Protein AF-A0A5E8B266-F1 (afdb_monomer_lite)

pLDDT: mean 91.23, std 10.23, range [39.59, 97.75]

InterPro domains:
  IPR009072 Histone-fold [G3DSA:1.10.20.10] (1-88)
  IPR009072 Histone-fold [SSF47113] (25-80)
  IPR029003 CENP-S/Mhf1 [PF15630] (6-82)

Structure (mmCIF, N/CA/C/O backbone):
data_AF-A0A5E8B266-F1
#
_entry.id   AF-A0A5E8B266-F1
#
loop_
_atom_site.group_PDB
_atom_site.id
_atom_site.type_symbol
_atom_site.label_atom_id
_atom_site.label_alt_id
_atom_site.label_comp_id
_atom_site.label_asym_id
_atom_site.label_entity_id
_atom_site.label_seq_id
_atom_site.pdbx_PDB_ins_code
_atom_site.Cartn_x
_atom_site.Cartn_y
_atom_site.Cartn_z
_atom_site.occupancy
_atom_site.B_iso_or_equiv
_atom_site.auth_seq_id
_atom_site.auth_comp_id
_atom_site.auth_asym_id
_atom_site.auth_atom_id
_atom_site.pdbx_PDB_model_num
ATOM 1 N N . MET A 1 1 ? 15.523 6.063 11.936 1.00 58.78 1 MET A N 1
ATOM 2 C CA . MET A 1 1 ? 16.342 6.102 10.702 1.00 58.78 1 MET A CA 1
ATOM 3 C C . MET A 1 1 ? 16.581 4.714 10.086 1.00 58.78 1 MET A C 1
ATOM 5 O O . MET A 1 1 ? 16.323 4.561 8.902 1.00 58.78 1 MET A O 1
ATOM 9 N N . ASN A 1 2 ? 16.999 3.685 10.842 1.00 80.69 2 ASN A N 1
ATOM 10 C CA . ASN A 1 2 ? 17.201 2.329 10.282 1.00 80.69 2 ASN A CA 1
ATOM 11 C C . ASN A 1 2 ? 15.893 1.602 9.916 1.00 80.69 2 ASN A C 1
ATOM 13 O O . ASN A 1 2 ? 15.837 0.897 8.914 1.00 80.69 2 ASN A O 1
ATOM 17 N N . GLU A 1 3 ? 14.834 1.794 10.702 1.00 89.12 3 GLU A N 1
ATOM 18 C CA . GLU A 1 3 ? 13.549 1.120 10.486 1.00 89.12 3 GLU A CA 1
ATOM 19 C C . GLU A 1 3 ? 12.785 1.648 9.270 1.00 89.12 3 GLU A C 1
ATOM 21 O O . GLU A 1 3 ? 12.338 0.862 8.444 1.00 89.12 3 GLU A O 1
ATOM 26 N N . GLU A 1 4 ? 12.723 2.967 9.094 1.00 88.56 4 GLU A N 1
ATOM 27 C CA . GLU A 1 4 ? 12.117 3.585 7.910 1.00 88.56 4 GLU A CA 1
ATOM 28 C C . GLU A 1 4 ? 12.797 3.114 6.618 1.00 88.56 4 GLU A C 1
ATOM 30 O O . GLU A 1 4 ? 12.126 2.716 5.670 1.00 88.56 4 GLU A O 1
ATOM 35 N N . ARG A 1 5 ? 14.137 3.075 6.597 1.00 91.06 5 ARG A N 1
ATOM 36 C CA . ARG A 1 5 ? 14.899 2.539 5.459 1.00 91.06 5 ARG A CA 1
ATOM 37 C C . ARG A 1 5 ? 14.584 1.066 5.202 1.00 91.06 5 ARG A C 1
ATOM 39 O O . ARG A 1 5 ? 14.477 0.669 4.046 1.00 91.06 5 ARG A O 1
ATOM 46 N N . ARG A 1 6 ? 14.414 0.265 6.261 1.00 94.81 6 ARG A N 1
ATOM 47 C CA . ARG A 1 6 ? 14.037 -1.153 6.159 1.00 94.81 6 ARG A CA 1
ATOM 48 C C . ARG A 1 6 ? 12.641 -1.317 5.551 1.00 94.81 6 ARG A C 1
ATOM 50 O O . ARG A 1 6 ? 12.477 -2.124 4.643 1.00 94.81 6 ARG A O 1
ATOM 57 N N . LEU A 1 7 ? 11.663 -0.537 6.015 1.00 94.19 7 LEU A N 1
ATOM 58 C CA . LEU A 1 7 ? 10.292 -0.553 5.494 1.00 94.19 7 LEU A CA 1
ATOM 59 C C . LEU A 1 7 ? 10.242 -0.103 4.031 1.00 94.19 7 LEU A C 1
ATOM 61 O O . LEU A 1 7 ? 9.641 -0.788 3.209 1.00 94.19 7 LEU A O 1
ATOM 65 N N . LYS A 1 8 ? 10.939 0.987 3.686 1.00 93.31 8 LYS A N 1
ATOM 66 C CA . LYS A 1 8 ? 11.054 1.467 2.301 1.00 93.31 8 LYS A CA 1
ATOM 67 C C . LYS A 1 8 ? 11.700 0.426 1.384 1.00 93.31 8 LYS A C 1
ATOM 69 O O . LYS A 1 8 ? 11.198 0.197 0.292 1.00 93.31 8 LYS A O 1
ATOM 74 N N . GLY A 1 9 ? 12.760 -0.249 1.836 1.00 94.81 9 GLY A N 1
ATOM 75 C CA . GLY A 1 9 ? 13.404 -1.323 1.073 1.00 94.81 9 GLY A CA 1
ATOM 76 C C . GLY A 1 9 ? 12.493 -2.535 0.842 1.00 94.81 9 GLY A C 1
ATOM 77 O O . GLY A 1 9 ? 12.428 -3.047 -0.273 1.00 94.81 9 GLY A O 1
ATOM 78 N N . ALA A 1 10 ? 11.750 -2.966 1.866 1.00 96.00 10 ALA A N 1
ATOM 79 C CA . ALA A 1 10 ? 10.782 -4.060 1.741 1.00 96.00 10 ALA A CA 1
ATOM 80 C C . ALA A 1 10 ? 9.614 -3.700 0.807 1.00 96.00 10 ALA A C 1
ATOM 82 O O . ALA A 1 10 ? 9.174 -4.524 0.002 1.00 96.00 10 ALA A O 1
ATOM 83 N N . LEU A 1 11 ? 9.138 -2.454 0.885 1.00 96.44 11 LEU A N 1
ATOM 84 C CA . LEU A 1 11 ? 8.093 -1.956 0.002 1.00 96.44 11 LEU A CA 1
ATOM 85 C C . LEU A 1 11 ? 8.577 -1.895 -1.447 1.00 96.44 11 LEU A C 1
ATOM 87 O O . LEU A 1 11 ? 7.907 -2.437 -2.316 1.00 96.44 11 LEU A O 1
ATOM 91 N N . TRP A 1 12 ? 9.754 -1.313 -1.695 1.00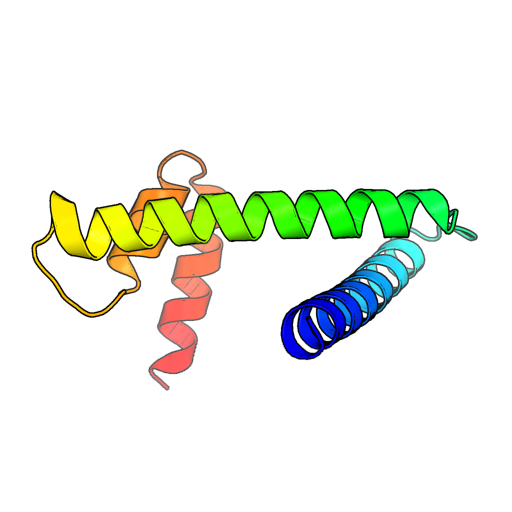 96.44 12 TRP A N 1
ATOM 92 C CA . TRP A 1 12 ? 10.367 -1.279 -3.023 1.00 96.44 12 TRP A CA 1
ATOM 93 C C . TRP A 1 12 ? 10.496 -2.683 -3.620 1.00 96.44 12 TRP A C 1
ATOM 95 O O . TRP A 1 12 ? 10.084 -2.904 -4.752 1.00 96.44 12 TRP A O 1
ATOM 105 N N . HIS A 1 13 ? 10.986 -3.655 -2.841 1.00 96.56 13 HIS A N 1
ATOM 106 C CA . HIS A 1 13 ? 11.081 -5.046 -3.288 1.00 96.56 13 HIS A CA 1
ATOM 107 C C . HIS A 1 13 ? 9.716 -5.605 -3.713 1.00 96.56 13 HIS A C 1
ATOM 109 O O . HIS A 1 13 ? 9.599 -6.207 -4.776 1.00 96.56 13 HIS A O 1
ATOM 115 N N . THR A 1 14 ? 8.675 -5.372 -2.911 1.00 97.69 14 THR A N 1
ATOM 116 C CA . THR A 1 14 ? 7.309 -5.825 -3.222 1.00 97.69 14 THR A CA 1
ATOM 117 C C . THR A 1 14 ? 6.768 -5.149 -4.484 1.00 97.69 14 THR A C 1
ATOM 119 O O . THR A 1 14 ? 6.180 -5.811 -5.335 1.00 97.69 14 THR A O 1
ATOM 122 N N . VAL A 1 15 ? 7.008 -3.844 -4.646 1.00 97.25 15 VAL A N 1
ATOM 123 C CA . VAL A 1 15 ? 6.626 -3.097 -5.852 1.00 97.25 15 VAL A CA 1
ATOM 124 C C . VAL A 1 15 ? 7.350 -3.652 -7.079 1.00 97.25 15 VAL A C 1
ATOM 126 O O . VAL A 1 15 ? 6.701 -3.875 -8.092 1.00 97.25 15 VAL A O 1
ATOM 129 N N . CYS A 1 16 ? 8.649 -3.952 -6.994 1.00 95.75 16 CYS A N 1
ATOM 130 C CA . CYS A 1 16 ? 9.396 -4.586 -8.085 1.00 95.75 16 CYS A CA 1
ATOM 131 C C . CYS A 1 16 ? 8.787 -5.925 -8.509 1.00 95.75 16 CYS A C 1
ATOM 133 O O . CYS A 1 16 ? 8.685 -6.183 -9.704 1.00 95.75 16 CYS A O 1
ATOM 135 N N . GLN A 1 17 ? 8.380 -6.763 -7.549 1.00 96.44 17 GLN A N 1
ATOM 136 C CA . GLN A 1 17 ? 7.741 -8.048 -7.848 1.00 96.44 17 GLN A CA 1
ATOM 137 C C . GLN A 1 17 ? 6.421 -7.849 -8.598 1.00 96.44 17 GLN A C 1
ATOM 139 O O . GLN A 1 17 ? 6.255 -8.407 -9.676 1.00 96.44 17 GLN A O 1
ATOM 144 N N . ILE A 1 18 ? 5.536 -6.989 -8.081 1.00 97.00 18 ILE A N 1
ATOM 145 C CA . ILE A 1 18 ? 4.242 -6.700 -8.719 1.00 97.00 18 ILE A CA 1
ATOM 146 C C . ILE A 1 18 ? 4.449 -6.108 -10.115 1.00 97.00 18 ILE A C 1
ATOM 148 O O . ILE A 1 18 ? 3.836 -6.558 -11.072 1.00 97.00 18 ILE A O 1
ATOM 152 N N . VAL A 1 19 ? 5.341 -5.124 -10.253 1.00 96.25 19 VAL A N 1
ATOM 153 C CA . VAL A 1 19 ? 5.638 -4.499 -11.547 1.00 96.25 19 VAL A CA 1
ATOM 154 C C . VAL A 1 19 ? 6.143 -5.534 -12.545 1.00 96.25 19 VAL A C 1
ATOM 156 O O . VAL A 1 19 ? 5.663 -5.550 -13.671 1.00 96.25 19 VAL A O 1
ATOM 159 N N . ASN A 1 20 ? 7.064 -6.411 -12.137 1.00 94.19 20 ASN A N 1
ATOM 160 C CA . ASN A 1 20 ? 7.584 -7.470 -12.994 1.00 94.19 20 ASN A CA 1
ATOM 161 C C . ASN A 1 20 ? 6.471 -8.429 -13.449 1.00 94.19 20 ASN A C 1
ATOM 163 O O . ASN A 1 20 ? 6.369 -8.720 -14.640 1.00 94.19 20 ASN A O 1
ATOM 167 N N . ASP A 1 21 ? 5.619 -8.878 -12.526 1.00 95.75 21 ASP A N 1
ATOM 168 C CA . ASP A 1 21 ? 4.510 -9.791 -12.823 1.00 95.75 21 ASP A CA 1
ATOM 169 C C . ASP A 1 21 ? 3.510 -9.163 -13.809 1.00 95.75 21 ASP A C 1
ATOM 171 O O . ASP A 1 21 ? 3.165 -9.783 -14.818 1.00 95.75 21 ASP A O 1
ATOM 175 N N . GLU A 1 22 ? 3.128 -7.903 -13.588 1.00 95.94 22 GLU A N 1
ATOM 176 C CA . GLU A 1 22 ? 2.223 -7.162 -14.474 1.00 95.94 22 GLU A CA 1
ATOM 177 C C . GLU A 1 22 ? 2.857 -6.880 -15.846 1.00 95.94 22 GLU A C 1
ATOM 179 O O . GLU A 1 22 ? 2.208 -7.050 -16.878 1.00 95.94 22 GLU A O 1
ATOM 184 N N . THR A 1 23 ? 4.141 -6.504 -15.908 1.00 94.94 23 THR A N 1
ATOM 185 C CA . THR A 1 23 ? 4.821 -6.297 -17.200 1.00 94.94 23 THR A CA 1
ATOM 186 C C . THR A 1 23 ? 4.941 -7.572 -18.009 1.00 94.94 23 THR A C 1
ATOM 188 O O . THR A 1 23 ? 4.787 -7.526 -19.228 1.00 94.94 23 THR A O 1
ATOM 191 N N . ASN A 1 24 ? 5.174 -8.706 -17.345 1.00 94.31 24 ASN A N 1
ATOM 192 C CA . ASN A 1 24 ? 5.234 -10.000 -18.009 1.00 94.31 24 ASN A CA 1
ATOM 193 C C . ASN A 1 24 ? 3.861 -10.380 -18.572 1.00 94.31 24 ASN A C 1
ATOM 195 O O . ASN A 1 24 ? 3.779 -10.831 -19.711 1.00 94.31 24 ASN A O 1
ATOM 199 N N . ALA A 1 25 ? 2.784 -10.149 -17.813 1.00 95.75 25 ALA A N 1
ATOM 200 C CA . ALA A 1 25 ? 1.418 -10.400 -18.268 1.00 95.75 25 ALA A CA 1
ATOM 201 C C . ALA A 1 25 ? 1.005 -9.510 -19.456 1.00 95.75 25 ALA A C 1
ATOM 203 O O . ALA A 1 25 ? 0.237 -9.944 -20.312 1.00 95.75 25 ALA A O 1
ATOM 204 N N . LEU A 1 26 ? 1.522 -8.279 -19.519 1.00 95.75 26 LEU A N 1
ATOM 205 C CA . LEU A 1 26 ? 1.262 -7.315 -20.593 1.00 95.75 26 LEU A CA 1
ATOM 206 C C . LEU A 1 26 ? 2.252 -7.407 -21.767 1.00 95.75 26 LEU A C 1
ATOM 208 O O . LEU A 1 26 ? 2.175 -6.584 -22.679 1.00 95.75 26 LEU A O 1
ATOM 212 N N . GLU A 1 27 ? 3.188 -8.362 -21.740 1.00 95.19 27 GLU A N 1
ATOM 213 C CA . GLU A 1 27 ? 4.259 -8.522 -22.736 1.00 95.19 27 GLU A CA 1
ATOM 214 C C . GLU A 1 27 ? 5.100 -7.242 -22.941 1.00 95.19 27 GLU A C 1
ATOM 216 O O . GLU A 1 27 ? 5.602 -6.961 -24.031 1.00 95.19 27 GLU A O 1
ATOM 221 N N . ILE A 1 28 ? 5.273 -6.448 -21.877 1.00 93.50 28 ILE A N 1
ATOM 222 C CA . ILE A 1 28 ? 6.094 -5.234 -21.888 1.00 93.50 28 ILE A CA 1
ATOM 223 C C . ILE A 1 28 ? 7.551 -5.639 -21.621 1.00 93.50 28 ILE A C 1
ATOM 225 O O . ILE A 1 28 ? 7.871 -6.071 -20.514 1.00 93.50 28 ILE A O 1
ATOM 229 N N . PRO A 1 29 ? 8.467 -5.477 -22.591 1.00 83.81 29 PRO A N 1
ATOM 230 C CA . PRO A 1 29 ? 9.800 -6.068 -22.507 1.00 83.81 29 PRO A CA 1
ATOM 231 C C . PRO A 1 29 ? 10.726 -5.374 -21.502 1.00 83.81 29 PRO A C 1
ATOM 233 O O . PRO A 1 29 ? 11.660 -6.004 -21.009 1.00 83.81 29 PRO A O 1
ATOM 236 N N . GLN A 1 30 ? 10.521 -4.080 -21.224 1.00 86.25 30 GLN A N 1
ATOM 237 C CA . GLN A 1 30 ? 11.332 -3.317 -20.273 1.00 86.25 30 GLN A CA 1
ATOM 238 C C . GLN A 1 30 ? 10.524 -2.210 -19.593 1.00 86.25 30 GLN A C 1
ATOM 240 O O . GLN A 1 30 ? 9.789 -1.472 -20.248 1.00 86.25 30 GLN A O 1
ATOM 245 N N . ILE A 1 31 ? 10.743 -2.051 -18.287 1.00 92.06 31 ILE A N 1
ATOM 246 C CA . ILE A 1 31 ? 10.313 -0.894 -17.501 1.00 92.06 31 ILE A CA 1
ATOM 247 C C . ILE A 1 31 ? 11.539 -0.143 -16.990 1.00 92.06 31 ILE A C 1
ATOM 249 O O . ILE A 1 31 ? 12.554 -0.749 -16.640 1.00 92.06 31 ILE A O 1
ATOM 253 N N . SER A 1 32 ? 11.443 1.186 -16.944 1.00 93.44 32 SER A N 1
ATOM 254 C CA . SER A 1 32 ? 12.539 2.007 -16.449 1.00 93.44 32 SER A CA 1
ATOM 255 C C . SER A 1 32 ? 12.664 1.910 -14.919 1.00 93.44 32 SER A C 1
ATOM 257 O O . SER A 1 32 ? 11.650 1.893 -14.211 1.00 93.44 32 SER A O 1
ATOM 259 N N . PRO A 1 33 ? 13.889 1.890 -14.363 1.00 92.69 33 PRO A N 1
ATOM 260 C CA . PRO A 1 33 ? 14.092 1.931 -12.915 1.00 92.69 33 PRO A CA 1
ATOM 261 C C . PRO A 1 33 ? 13.438 3.151 -12.250 1.00 92.69 33 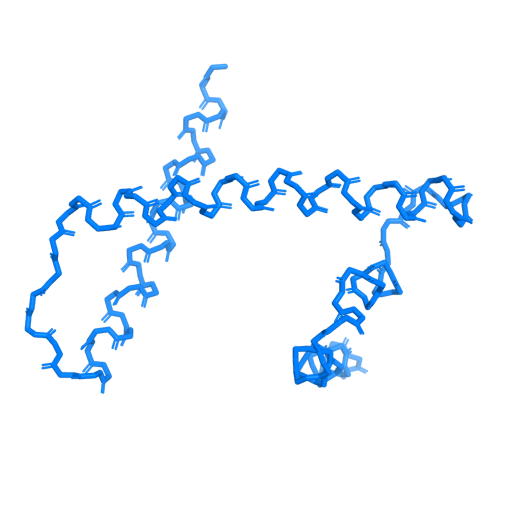PRO A C 1
ATOM 263 O O . PRO A 1 33 ? 12.959 3.065 -11.118 1.00 92.69 33 PRO A O 1
ATOM 266 N N . GLU A 1 34 ? 13.377 4.279 -12.961 1.00 94.94 34 GLU A N 1
ATOM 267 C CA . GLU A 1 34 ? 12.764 5.524 -12.498 1.00 94.94 34 GLU A CA 1
ATOM 268 C C . GLU A 1 34 ? 11.250 5.382 -12.323 1.00 94.94 34 GLU A C 1
ATOM 270 O O . GLU A 1 34 ? 10.696 5.940 -11.376 1.00 94.94 34 GLU A O 1
ATOM 275 N N . TYR A 1 35 ? 10.581 4.610 -13.187 1.00 94.75 35 TYR A N 1
ATOM 276 C CA . TYR A 1 35 ? 9.155 4.320 -13.045 1.00 94.75 35 TYR A CA 1
ATOM 277 C C . TYR A 1 35 ? 8.886 3.565 -11.742 1.00 94.75 35 TYR A C 1
ATOM 279 O O . TYR A 1 35 ? 8.042 3.976 -10.947 1.00 94.75 35 TYR A O 1
ATOM 287 N N . THR A 1 36 ? 9.651 2.504 -11.477 1.00 95.00 36 THR A N 1
ATOM 288 C CA . THR A 1 36 ? 9.506 1.702 -10.255 1.00 95.00 36 THR A CA 1
ATOM 289 C C . THR A 1 36 ? 9.827 2.516 -9.001 1.00 95.00 36 THR A C 1
ATOM 291 O O . THR A 1 36 ? 9.140 2.390 -7.983 1.00 95.00 36 THR A O 1
ATOM 294 N N . ALA A 1 37 ? 10.831 3.396 -9.065 1.00 93.81 37 ALA A N 1
ATOM 295 C CA . ALA A 1 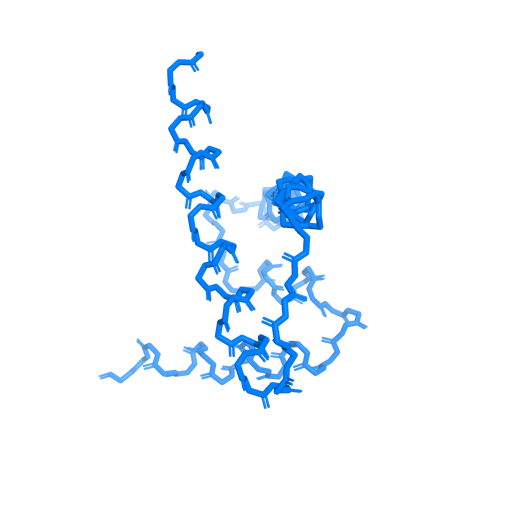37 ? 11.152 4.313 -7.975 1.00 93.81 37 ALA A CA 1
ATOM 296 C C . ALA A 1 37 ? 10.007 5.308 -7.707 1.00 93.81 37 ALA A C 1
ATOM 298 O O . ALA A 1 37 ? 9.573 5.448 -6.563 1.00 93.81 37 ALA A O 1
ATOM 299 N N . ALA A 1 38 ? 9.468 5.942 -8.753 1.00 97.06 38 ALA A N 1
ATOM 300 C CA . ALA A 1 38 ? 8.348 6.872 -8.635 1.00 97.06 38 ALA A CA 1
ATOM 301 C C . ALA A 1 38 ? 7.077 6.185 -8.109 1.00 97.06 38 ALA A C 1
ATOM 303 O O . ALA A 1 38 ? 6.394 6.727 -7.241 1.00 97.06 38 ALA A O 1
ATOM 304 N N . LEU A 1 39 ? 6.786 4.969 -8.582 1.00 97.38 39 LEU A N 1
ATOM 305 C CA . LEU A 1 39 ? 5.661 4.171 -8.101 1.00 97.38 39 LEU A CA 1
ATOM 306 C C . LEU A 1 39 ? 5.828 3.795 -6.625 1.00 97.38 39 LEU A C 1
ATOM 308 O O . LEU A 1 39 ? 4.870 3.875 -5.862 1.00 97.38 39 LEU A O 1
ATOM 312 N N . THR A 1 40 ? 7.043 3.444 -6.199 1.00 96.56 40 THR A N 1
ATOM 313 C CA . THR A 1 40 ? 7.331 3.155 -4.787 1.00 96.56 40 THR A CA 1
ATOM 314 C C . THR A 1 40 ? 7.033 4.368 -3.906 1.00 96.56 40 THR A C 1
ATOM 316 O O . THR A 1 40 ? 6.340 4.230 -2.900 1.00 96.56 40 THR A O 1
ATOM 319 N N . GLU A 1 41 ? 7.489 5.563 -4.291 1.00 95.69 41 GLU A N 1
ATOM 320 C CA . GLU A 1 41 ? 7.201 6.794 -3.543 1.00 95.69 41 G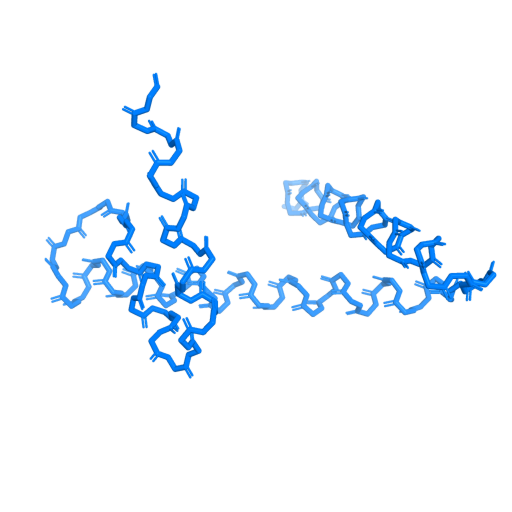LU A CA 1
ATOM 321 C C . GLU A 1 41 ? 5.702 7.122 -3.523 1.00 95.69 41 GLU A C 1
ATOM 323 O O . GLU A 1 41 ? 5.163 7.471 -2.471 1.00 95.69 41 GLU A O 1
ATOM 328 N N . LEU A 1 42 ? 4.994 6.933 -4.643 1.00 97.62 42 LEU A N 1
ATOM 329 C CA . LEU A 1 42 ? 3.539 7.096 -4.696 1.00 97.62 42 LEU A CA 1
ATOM 330 C C . LEU A 1 42 ? 2.829 6.157 -3.708 1.00 97.62 42 LEU A C 1
ATOM 332 O O . LEU A 1 42 ? 1.946 6.593 -2.969 1.00 97.62 42 LEU A O 1
ATOM 336 N N . VAL A 1 43 ? 3.231 4.884 -3.658 1.00 97.75 43 VAL A N 1
ATOM 337 C CA . VAL A 1 43 ? 2.660 3.899 -2.729 1.00 97.75 43 VAL A CA 1
ATOM 338 C C . VAL A 1 43 ? 2.957 4.277 -1.277 1.00 97.75 43 VAL A C 1
ATOM 340 O O . VAL A 1 43 ? 2.069 4.156 -0.435 1.00 97.75 43 VAL A O 1
ATOM 343 N N . ILE A 1 44 ? 4.153 4.791 -0.967 1.00 95.94 44 ILE A N 1
ATOM 344 C CA . ILE A 1 44 ? 4.483 5.292 0.380 1.00 95.94 44 ILE A CA 1
ATOM 345 C C . ILE A 1 44 ? 3.522 6.409 0.789 1.00 95.94 44 ILE A C 1
ATOM 347 O O . ILE A 1 44 ? 2.932 6.337 1.867 1.00 95.94 44 ILE A O 1
ATOM 351 N N . GLN A 1 45 ? 3.343 7.421 -0.065 1.00 97.06 45 GLN A N 1
ATOM 352 C CA . GLN A 1 45 ? 2.432 8.532 0.223 1.00 97.06 45 GLN A CA 1
ATOM 353 C C . GLN A 1 45 ? 1.000 8.030 0.425 1.00 97.06 45 GLN A C 1
ATOM 355 O O . GLN A 1 45 ? 0.340 8.402 1.395 1.00 97.06 45 GLN A O 1
ATOM 360 N N . GLN A 1 46 ? 0.551 7.109 -0.429 1.00 96.56 46 GLN A N 1
ATOM 361 C CA . GLN A 1 46 ? -0.782 6.532 -0.323 1.00 96.56 46 GLN A CA 1
ATOM 362 C C . GLN A 1 46 ? -0.973 5.743 0.980 1.00 96.56 46 GLN A C 1
ATOM 364 O O . GLN A 1 46 ? -2.027 5.853 1.602 1.00 96.56 46 GLN A O 1
ATOM 369 N N . LEU A 1 47 ? 0.026 4.976 1.427 1.00 96.12 47 LEU A N 1
ATOM 370 C CA . LEU A 1 47 ? -0.029 4.239 2.695 1.00 96.12 47 LEU A CA 1
ATOM 371 C C . LEU A 1 47 ? -0.129 5.176 3.903 1.00 96.12 47 LEU A C 1
ATOM 373 O O . LEU A 1 47 ? -0.863 4.870 4.840 1.00 96.12 47 LEU A O 1
ATOM 377 N N . ILE A 1 48 ? 0.564 6.317 3.872 1.00 95.94 48 ILE A N 1
ATOM 378 C CA . ILE A 1 48 ? 0.482 7.336 4.927 1.00 95.94 48 ILE A CA 1
ATOM 379 C C . ILE A 1 48 ? -0.932 7.925 4.982 1.00 95.94 48 ILE A C 1
ATOM 381 O O . ILE A 1 48 ? -1.532 7.972 6.056 1.00 95.94 48 ILE A O 1
ATOM 385 N N . THR A 1 49 ? -1.491 8.322 3.834 1.00 96.50 49 THR A N 1
ATOM 386 C CA . THR A 1 49 ? -2.863 8.847 3.759 1.00 96.50 49 THR A CA 1
ATOM 387 C C . THR A 1 49 ? -3.885 7.815 4.230 1.00 96.50 49 THR A C 1
ATOM 389 O O . THR A 1 49 ? -4.709 8.117 5.088 1.00 96.50 49 THR A O 1
ATOM 392 N N . ILE A 1 50 ? -3.797 6.579 3.731 1.00 96.31 50 ILE A N 1
ATOM 393 C CA . ILE A 1 50 ? -4.698 5.492 4.125 1.00 96.31 50 ILE A CA 1
ATOM 394 C C . ILE A 1 50 ? -4.602 5.225 5.627 1.00 96.31 50 ILE A C 1
ATOM 396 O O . ILE A 1 50 ? -5.638 5.100 6.271 1.00 96.31 50 ILE A O 1
ATOM 400 N N . GLY A 1 51 ? -3.389 5.150 6.182 1.00 95.62 51 GLY A N 1
ATOM 401 C CA . GLY A 1 51 ? -3.164 4.915 7.609 1.00 95.62 51 GLY A CA 1
ATOM 402 C C . GLY A 1 51 ? -3.820 5.981 8.486 1.00 95.62 51 GLY A C 1
ATOM 403 O O . GLY A 1 51 ? -4.519 5.645 9.439 1.00 95.62 51 GLY A O 1
ATOM 404 N N . SER A 1 52 ? -3.660 7.250 8.107 1.00 96.00 52 SER A N 1
ATOM 405 C CA . SER A 1 52 ? -4.294 8.386 8.781 1.00 96.00 52 SER A CA 1
ATOM 406 C C . SER A 1 52 ? -5.825 8.304 8.726 1.00 96.00 52 SER A C 1
ATOM 408 O O . SER A 1 52 ? -6.497 8.476 9.743 1.00 96.00 52 SER A O 1
ATOM 410 N N . ASP A 1 53 ? -6.392 8.010 7.554 1.00 96.12 53 ASP A N 1
ATOM 411 C CA . ASP A 1 53 ? -7.844 7.949 7.366 1.00 96.12 53 ASP A CA 1
ATOM 412 C C . ASP A 1 53 ? -8.483 6.797 8.157 1.00 96.12 53 ASP A C 1
ATOM 414 O O . ASP A 1 53 ? -9.482 6.996 8.850 1.00 96.12 53 ASP A O 1
ATOM 418 N N . ILE A 1 54 ? -7.910 5.589 8.094 1.00 96.00 54 ILE A N 1
ATOM 419 C CA . ILE A 1 54 ? -8.473 4.418 8.789 1.00 96.00 54 ILE A CA 1
ATOM 420 C C . ILE A 1 54 ? -8.351 4.542 10.311 1.00 96.00 54 ILE A C 1
ATOM 422 O O . ILE A 1 54 ? -9.225 4.058 11.031 1.00 96.00 54 ILE A O 1
ATOM 426 N N . GLU A 1 55 ? -7.308 5.214 10.808 1.00 95.69 55 GLU A N 1
ATOM 427 C CA . GLU A 1 55 ? -7.172 5.530 12.229 1.00 95.69 55 GLU A CA 1
ATOM 428 C C . GLU A 1 55 ? -8.246 6.530 12.673 1.00 95.69 55 GLU A C 1
ATOM 430 O O . GLU A 1 55 ? -8.955 6.269 13.649 1.00 95.69 55 GLU A O 1
ATOM 435 N N . ALA A 1 56 ? -8.449 7.618 11.922 1.00 95.44 56 ALA A N 1
ATOM 436 C CA . ALA A 1 56 ? -9.497 8.598 12.204 1.00 95.44 56 ALA A CA 1
ATOM 437 C C . ALA A 1 56 ? -10.904 7.967 12.165 1.00 95.44 56 ALA A C 1
ATOM 439 O O . ALA A 1 56 ? -11.762 8.264 12.999 1.00 95.44 56 ALA A O 1
ATOM 440 N N . PHE A 1 57 ? -11.162 7.039 11.242 1.00 95.44 57 PHE A N 1
ATOM 441 C CA . PHE A 1 57 ? -12.437 6.318 11.196 1.00 95.44 57 PHE A CA 1
ATOM 442 C C . PHE A 1 57 ? -12.656 5.437 12.430 1.00 95.44 57 PHE A C 1
ATOM 444 O O . PHE A 1 57 ? -13.750 5.449 13.011 1.00 95.44 57 PHE A O 1
ATOM 451 N N . ALA A 1 58 ? -11.621 4.730 12.878 1.00 94.94 58 ALA A N 1
ATOM 452 C CA . ALA A 1 58 ? -11.714 3.879 14.053 1.00 94.94 58 ALA A CA 1
ATOM 453 C C . ALA A 1 58 ? -11.900 4.716 15.329 1.00 94.94 58 ALA A C 1
ATOM 455 O O . ALA A 1 58 ? -12.845 4.481 16.091 1.00 94.94 58 ALA A O 1
ATOM 456 N N . VAL A 1 59 ? -11.038 5.715 15.534 1.00 94.62 59 VAL A N 1
ATOM 457 C CA . VAL A 1 59 ? -10.936 6.490 16.777 1.00 94.62 59 VAL A CA 1
ATOM 458 C C . VAL A 1 59 ? -11.977 7.601 16.842 1.00 94.62 59 VAL A C 1
ATOM 460 O O . VAL A 1 59 ? -12.737 7.666 17.811 1.00 94.62 59 VAL A O 1
ATOM 463 N N . ASP A 1 60 ? -12.061 8.460 15.828 1.00 90.44 60 ASP A N 1
ATOM 464 C CA . ASP A 1 60 ? -12.886 9.666 15.899 1.00 90.44 60 ASP A CA 1
ATOM 465 C C . ASP A 1 60 ? -14.345 9.388 15.573 1.00 90.44 60 ASP A C 1
ATOM 467 O O . ASP A 1 60 ? -15.226 9.829 16.319 1.00 90.44 60 ASP A O 1
ATOM 471 N N . LEU A 1 61 ? -14.614 8.636 14.504 1.00 88.19 61 LEU A N 1
ATOM 472 C CA . LEU A 1 61 ? -15.988 8.372 14.073 1.00 88.19 61 LEU A CA 1
ATOM 473 C C . LEU A 1 61 ? -16.656 7.282 14.909 1.00 88.19 61 LEU A C 1
ATOM 475 O O . LEU A 1 61 ? -17.830 7.407 15.251 1.00 88.19 61 LEU A O 1
ATOM 479 N N . ARG A 1 62 ? -15.925 6.212 15.241 1.00 89.31 62 ARG A N 1
ATOM 480 C CA . ARG A 1 62 ? -16.518 5.019 15.873 1.00 89.31 62 ARG A CA 1
ATOM 481 C C . ARG A 1 62 ? -16.120 4.788 17.319 1.00 89.31 62 ARG A C 1
ATOM 483 O O . ARG A 1 62 ? -16.668 3.882 17.942 1.00 89.31 62 ARG A O 1
ATOM 490 N N . LYS A 1 63 ? -15.205 5.597 17.860 1.00 93.50 63 LYS A N 1
ATOM 491 C CA . LYS A 1 63 ? -14.726 5.502 19.249 1.00 93.50 63 LYS A CA 1
ATOM 492 C C . LYS A 1 63 ? -14.165 4.109 19.597 1.00 93.50 63 LYS A C 1
ATOM 494 O O . LYS A 1 63 ? -14.240 3.672 20.744 1.00 93.50 63 LYS A O 1
ATOM 499 N N . LYS A 1 64 ? -13.595 3.409 18.608 1.00 89.88 64 LYS A N 1
ATOM 500 C CA . LYS A 1 64 ? -12.912 2.111 18.742 1.00 89.88 64 LYS A CA 1
ATOM 501 C C . LYS A 1 64 ? -11.391 2.331 18.807 1.00 89.88 64 LYS A C 1
ATOM 503 O O . LYS A 1 64 ? -10.871 3.294 18.261 1.00 89.88 64 LYS A O 1
ATOM 508 N N . LYS A 1 65 ? -10.666 1.414 19.462 1.00 91.06 65 LYS A N 1
ATOM 509 C CA . LYS A 1 65 ? -9.183 1.406 19.528 1.00 91.06 65 LYS A CA 1
ATOM 510 C C . LYS A 1 65 ? -8.531 0.396 18.576 1.00 91.06 65 LYS A C 1
ATOM 512 O O . LYS A 1 65 ? -7.315 0.251 18.562 1.00 91.06 65 LYS A O 1
ATOM 517 N N . THR A 1 66 ? 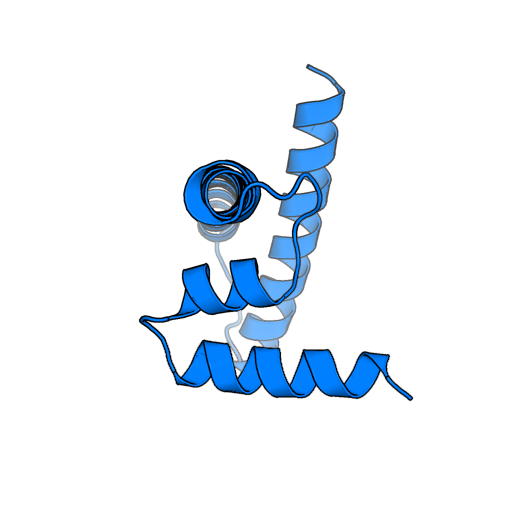-9.342 -0.337 17.822 1.00 93.56 66 THR A N 1
ATOM 518 C CA . THR A 1 66 ? -8.897 -1.392 16.910 1.00 93.56 66 THR A CA 1
ATOM 519 C C . THR A 1 66 ? -9.527 -1.144 15.550 1.00 93.56 66 THR A C 1
ATOM 521 O O . THR A 1 66 ? -10.746 -0.990 15.462 1.00 93.56 66 THR A O 1
ATOM 524 N N . ILE A 1 67 ? -8.689 -1.104 14.513 1.00 93.12 67 ILE A N 1
ATOM 525 C CA . ILE A 1 67 ? -9.117 -0.971 13.118 1.00 93.12 67 ILE A CA 1
ATOM 526 C C . ILE A 1 67 ? -9.810 -2.269 12.694 1.00 93.12 67 ILE A C 1
ATOM 528 O O . ILE A 1 67 ? -9.333 -3.367 12.983 1.00 93.12 67 ILE A O 1
ATOM 532 N N . THR A 1 68 ? -10.945 -2.149 12.010 1.00 91.81 68 THR A N 1
ATOM 533 C CA . THR A 1 68 ? -11.757 -3.282 11.538 1.00 91.81 68 THR A CA 1
ATOM 534 C C . THR A 1 68 ? -12.065 -3.161 10.045 1.00 91.81 68 THR A C 1
ATOM 536 O O . THR A 1 68 ? -11.868 -2.107 9.443 1.00 91.81 68 THR A O 1
ATOM 539 N N . MET A 1 69 ? -12.609 -4.221 9.434 1.00 91.00 69 MET A N 1
ATOM 540 C CA . MET A 1 69 ? -13.009 -4.192 8.017 1.00 91.00 69 MET A CA 1
ATOM 541 C C . MET A 1 69 ? -14.032 -3.093 7.700 1.00 91.00 69 MET A C 1
ATOM 543 O O . MET A 1 69 ? -14.034 -2.556 6.597 1.00 91.00 69 MET A O 1
ATOM 547 N N . GLU A 1 70 ? -14.843 -2.678 8.674 1.00 91.38 70 GLU A N 1
ATOM 548 C CA . GLU A 1 70 ? -15.742 -1.533 8.523 1.00 91.38 70 GLU A CA 1
ATOM 549 C C . GLU A 1 70 ? -14.975 -0.222 8.234 1.00 91.38 70 GLU A C 1
ATOM 551 O O . GLU A 1 70 ? -15.521 0.665 7.587 1.00 91.38 70 GLU A O 1
ATOM 556 N N . ASP A 1 71 ? -13.742 -0.031 8.743 1.00 93.81 71 ASP A N 1
ATOM 557 C CA . ASP A 1 71 ? -12.918 1.169 8.444 1.00 93.81 71 ASP A CA 1
ATOM 558 C C . ASP A 1 71 ? -12.453 1.137 6.989 1.00 93.81 71 ASP A C 1
ATOM 560 O O . ASP A 1 71 ? -12.540 2.131 6.269 1.00 93.81 71 ASP A O 1
ATOM 564 N N . ILE A 1 72 ? -12.016 -0.041 6.539 1.00 92.81 72 ILE A N 1
ATOM 565 C CA . ILE A 1 72 ? -11.549 -0.272 5.172 1.00 92.81 72 ILE A CA 1
ATOM 566 C C . ILE A 1 72 ? -12.692 -0.091 4.164 1.00 92.81 72 ILE A C 1
ATOM 568 O O . ILE A 1 72 ? -12.507 0.514 3.105 1.00 92.81 72 ILE A O 1
ATOM 572 N N . PHE A 1 73 ? -13.905 -0.545 4.492 1.00 93.06 73 PHE A N 1
ATOM 573 C CA . PHE A 1 73 ? -15.073 -0.280 3.652 1.00 93.06 73 PHE A CA 1
ATOM 574 C C . PHE A 1 73 ? -15.432 1.206 3.608 1.00 93.06 73 PHE A C 1
ATOM 576 O O . PHE A 1 73 ? -15.828 1.700 2.552 1.00 93.06 73 PHE A O 1
ATOM 583 N N . LEU A 1 74 ? -15.246 1.949 4.704 1.00 93.94 74 LEU A N 1
ATOM 584 C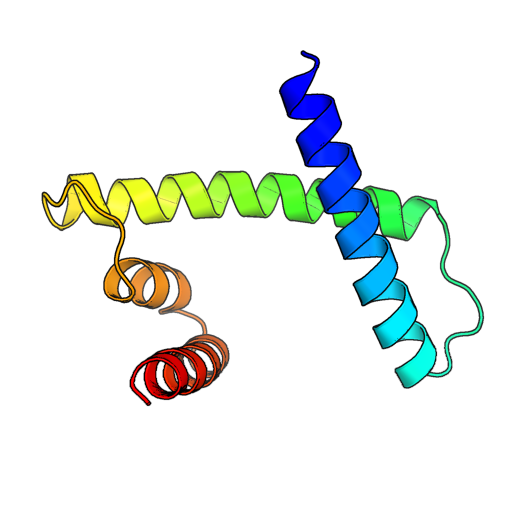 CA . LEU A 1 74 ? -15.479 3.392 4.704 1.00 93.94 74 LEU A CA 1
ATOM 585 C C . LEU A 1 74 ? -14.464 4.134 3.822 1.00 93.94 74 LEU A C 1
ATOM 587 O O . LEU A 1 74 ? -14.863 5.012 3.054 1.00 93.94 74 LEU A O 1
ATOM 591 N N . LEU A 1 75 ? -13.191 3.733 3.868 1.00 94.69 75 LEU A N 1
ATOM 592 C CA . LEU A 1 75 ? -12.127 4.242 2.995 1.00 94.69 75 LEU A CA 1
ATOM 593 C C . LEU A 1 75 ? -12.463 4.034 1.510 1.00 94.69 75 LEU A C 1
ATOM 595 O O . LEU A 1 75 ? -12.300 4.930 0.685 1.00 94.69 75 LEU A O 1
ATOM 599 N N . THR A 1 76 ? -12.996 2.862 1.170 1.00 95.12 76 THR A N 1
ATOM 600 C CA . THR A 1 76 ? -13.266 2.457 -0.217 1.00 95.12 76 THR A CA 1
ATOM 601 C C . THR A 1 76 ? -14.674 2.804 -0.706 1.00 95.12 76 THR A C 1
ATOM 603 O O . THR A 1 76 ? -15.016 2.504 -1.845 1.00 95.12 76 THR A O 1
ATOM 606 N N . ARG A 1 77 ? -15.484 3.531 0.081 1.00 94.38 77 ARG A N 1
ATOM 607 C CA . ARG A 1 77 ? -16.903 3.854 -0.212 1.00 94.38 77 ARG A CA 1
ATOM 608 C C . ARG A 1 77 ? -17.190 4.506 -1.562 1.00 94.38 77 ARG A C 1
ATOM 610 O O . ARG A 1 77 ? -18.326 4.492 -2.026 1.00 94.38 77 ARG A O 1
ATOM 617 N N . ARG A 1 78 ? -16.181 5.131 -2.169 1.00 94.56 78 ARG A N 1
ATOM 618 C CA . ARG A 1 78 ? -16.294 5.811 -3.466 1.00 94.56 78 ARG A CA 1
ATOM 619 C C . ARG A 1 78 ? -15.945 4.909 -4.652 1.00 94.56 78 ARG A C 1
ATOM 621 O O . ARG A 1 78 ? -16.164 5.322 -5.783 1.00 94.56 78 ARG A O 1
ATOM 628 N N . ASN A 1 79 ? -15.427 3.708 -4.403 1.00 95.50 79 ASN A N 1
ATOM 629 C CA . ASN A 1 79 ? -15.064 2.725 -5.414 1.00 95.50 79 ASN A CA 1
ATOM 630 C C . ASN A 1 79 ? -15.755 1.390 -5.090 1.00 95.50 79 ASN A C 1
ATOM 632 O O . ASN A 1 79 ? -15.266 0.593 -4.288 1.00 95.50 79 ASN A O 1
ATOM 636 N N . LYS A 1 80 ? -16.926 1.177 -5.703 1.00 93.81 80 LYS A N 1
ATOM 637 C CA . LYS A 1 80 ? -17.759 -0.011 -5.462 1.00 93.81 80 LYS A CA 1
ATOM 638 C C . LYS A 1 80 ? -17.064 -1.304 -5.887 1.00 93.81 80 LYS A C 1
ATOM 640 O O . LYS A 1 80 ? -17.213 -2.310 -5.204 1.00 93.81 80 LYS A O 1
ATOM 645 N N . ASP A 1 81 ? -16.288 -1.271 -6.965 1.00 94.75 81 ASP A N 1
ATOM 646 C CA . ASP A 1 81 ? -15.578 -2.454 -7.459 1.00 94.75 81 ASP A CA 1
ATOM 647 C C . ASP A 1 81 ? -14.503 -2.887 -6.463 1.00 94.75 81 ASP A C 1
ATOM 649 O O . ASP A 1 81 ? -14.435 -4.054 -6.081 1.00 94.75 81 ASP A O 1
ATOM 653 N N . LEU A 1 82 ? -13.750 -1.924 -5.928 1.00 92.56 82 LEU A N 1
ATOM 654 C CA . LEU A 1 82 ? -12.780 -2.188 -4.869 1.00 92.56 82 LEU A CA 1
ATOM 655 C C . LEU A 1 82 ? -13.451 -2.719 -3.592 1.00 92.56 82 LEU A C 1
ATOM 657 O O . LEU A 1 82 ? -12.935 -3.650 -2.977 1.00 92.56 82 LEU A O 1
ATOM 661 N N . GLN A 1 83 ? -14.612 -2.180 -3.201 1.00 92.81 83 GLN A N 1
ATOM 662 C CA . GLN A 1 83 ? -15.379 -2.734 -2.078 1.00 92.81 83 GLN A CA 1
ATOM 663 C C . GLN A 1 83 ? -15.792 -4.187 -2.317 1.00 92.81 83 GLN A C 1
ATOM 665 O O . GLN A 1 83 ? -15.687 -5.003 -1.402 1.00 92.81 83 GLN A O 1
ATOM 670 N N . ASN A 1 84 ? -16.239 -4.517 -3.529 1.00 92.38 84 ASN A N 1
ATOM 671 C CA . ASN A 1 84 ? -16.665 -5.868 -3.877 1.00 92.38 84 ASN A CA 1
ATOM 672 C C . ASN A 1 84 ? -15.501 -6.863 -3.796 1.00 92.38 84 ASN A C 1
ATOM 674 O O . ASN A 1 84 ? -15.653 -7.923 -3.185 1.00 92.38 84 ASN A O 1
ATOM 678 N N . GLU A 1 85 ? -14.332 -6.524 -4.347 1.00 92.69 85 GLU A N 1
ATOM 679 C CA . GLU A 1 85 ? -13.146 -7.389 -4.267 1.00 92.69 85 GLU A CA 1
ATOM 680 C C . GLU A 1 85 ? -12.667 -7.581 -2.820 1.00 92.69 85 GLU A C 1
ATOM 682 O O . GLU A 1 85 ? -12.402 -8.706 -2.388 1.00 92.69 85 GLU A O 1
ATOM 687 N N . LEU A 1 86 ? -12.650 -6.513 -2.015 1.00 90.69 86 LEU A N 1
ATOM 688 C CA . LEU A 1 86 ? -12.318 -6.609 -0.589 1.00 90.69 86 LEU A CA 1
ATOM 689 C C . LEU A 1 86 ? -13.351 -7.429 0.199 1.00 90.69 86 LEU A C 1
ATOM 691 O O . LEU A 1 86 ? -12.989 -8.174 1.113 1.00 90.69 86 LEU A O 1
ATOM 695 N N . GLY A 1 87 ? -14.628 -7.340 -0.178 1.00 89.75 87 GLY A N 1
ATOM 696 C CA . GLY A 1 87 ? -15.710 -8.150 0.373 1.00 89.75 87 GLY A CA 1
ATOM 697 C C . GLY A 1 87 ? -15.460 -9.644 0.178 1.00 89.75 87 GLY A C 1
ATOM 698 O O . GLY A 1 87 ? -15.490 -10.399 1.152 1.00 89.75 87 GLY A O 1
ATOM 699 N N . LYS A 1 88 ? -15.103 -10.066 -1.041 1.00 89.19 88 LYS A N 1
ATOM 700 C CA . LYS A 1 88 ? -14.729 -11.462 -1.337 1.00 89.19 88 LYS A CA 1
ATOM 701 C C . LYS A 1 88 ? -13.574 -11.933 -0.448 1.00 89.19 88 LYS A C 1
ATOM 703 O O . LYS A 1 88 ? -13.671 -12.986 0.182 1.00 89.19 88 LYS A O 1
ATOM 708 N N . LEU A 1 89 ? -12.521 -11.127 -0.309 1.00 83.44 89 LEU A N 1
ATOM 709 C CA . LEU A 1 89 ? -11.365 -11.463 0.532 1.00 83.44 89 LEU A CA 1
ATOM 710 C C . LEU A 1 89 ? -11.718 -11.591 2.019 1.00 83.44 89 LEU A C 1
ATOM 712 O O . LEU A 1 89 ? -11.167 -12.448 2.710 1.00 83.44 89 LEU A O 1
ATOM 716 N N . SER A 1 90 ? -12.649 -10.772 2.515 1.00 78.75 90 SER A N 1
ATOM 717 C CA . SER A 1 90 ? -13.101 -10.853 3.908 1.00 78.75 90 SER A CA 1
ATOM 718 C C . SER A 1 90 ? -13.809 -12.179 4.220 1.00 78.75 90 SER A C 1
ATOM 720 O O . SER A 1 90 ? -13.633 -12.723 5.308 1.00 78.75 90 SER A O 1
ATOM 722 N N . THR A 1 91 ? -14.528 -12.748 3.246 1.00 74.75 91 THR A N 1
ATOM 723 C CA . THR A 1 91 ? -15.236 -14.027 3.417 1.00 74.75 91 THR A CA 1
ATOM 724 C C . THR A 1 91 ? -14.299 -15.237 3.436 1.00 74.75 91 THR A C 1
ATOM 726 O O . THR A 1 91 ? -14.540 -16.174 4.192 1.00 74.75 91 THR A O 1
ATOM 729 N N . LEU A 1 92 ? -13.184 -15.191 2.695 1.00 60.94 92 LEU A N 1
ATOM 730 C CA . LEU A 1 92 ? -12.226 -16.302 2.594 1.00 60.94 92 LEU A CA 1
ATOM 731 C C . LEU A 1 92 ? -11.465 -16.590 3.896 1.00 60.94 92 LEU A C 1
ATOM 733 O O . LEU A 1 92 ? -11.055 -17.721 4.111 1.00 60.94 92 LEU A O 1
ATOM 737 N N . LYS A 1 93 ? -11.292 -15.599 4.781 1.00 53.06 93 LYS A N 1
ATOM 738 C CA . LYS A 1 93 ? -10.642 -15.789 6.094 1.00 53.06 93 LYS A CA 1
ATOM 739 C C . LYS A 1 93 ? -11.550 -16.419 7.162 1.00 53.06 93 LYS A C 1
ATOM 741 O O . LYS A 1 93 ? -11.103 -16.592 8.291 1.00 53.06 93 LYS A O 1
ATOM 746 N N . THR A 1 94 ? -12.810 -16.714 6.832 1.00 47.25 94 THR A N 1
ATOM 747 C CA . THR A 1 94 ? -13.797 -17.294 7.768 1.00 47.25 94 THR A CA 1
ATOM 748 C C . THR A 1 94 ? -13.998 -18.806 7.555 1.00 47.25 94 THR A C 1
ATOM 750 O O . THR A 1 94 ? -14.874 -19.396 8.182 1.00 47.25 94 THR A O 1
ATOM 753 N N . LEU A 1 95 ? -13.194 -19.428 6.682 1.00 39.59 95 LEU A N 1
ATOM 754 C CA . LEU A 1 95 ? -13.096 -20.878 6.456 1.00 39.59 95 LEU A CA 1
ATOM 755 C C . LEU A 1 95 ? -11.739 -21.386 6.955 1.00 39.59 95 LEU A C 1
ATOM 757 O O . LEU A 1 95 ? -11.703 -22.536 7.440 1.00 39.59 95 LEU A O 1
#

Foldseek 3Di:
DVVVVVVLVVLLVVLVVVVVVVCVVVVPPDDDPVVSVVVSVVVVVVCVVLVVQQCCCQCVVPVHPDRDVVSVCVVCVVPVVVNVVVVVVVVVVVD

Sequence (95 aa):
MNEERRLKGALWHTVCQIVNDETNALEIPQISPEYTAALTELVIQQLITIGSDIEAFAVDLRKKKTITMEDIFLLTRRNKDLQNELGKLSTLKTL

Radius of gyration: 16.55 Å; chains: 1; bounding box: 35×30×42 Å

Secondary structure (DSSP, 8-state):
-HHHHHHHHHHHHHHHHHHHHHHHHTT-----HHHHHHHHHHHHHHHHHHHHHHHHIIIIIT--SS--HHHHHHHTTT-HHHHHHHHHHHHHTT-

Organism: NCBI:txid2606893